Protein AF-A0A7W1GZB3-F1 (afdb_monomer_lite)

Secondary structure (DSSP, 8-state):
--------------------------PPP-----EEEE-SSEEEEE-TT-TT--TT-EEEEEEGGGTTEEEEEEEEEEEETTEEEEEEEEESS---S----

Foldseek 3Di:
DDDDDDDDDDDDDDDDDPDPPPPPPPPPPDDDWQFPADDDFKTKTFCVVPPVDDAQDKDFQFDVVVVRHTAFIWGFHDDDDGMTMIGTPGGPHDDDSDDDD

Structure (mmCIF, N/CA/C/O backbone):
data_AF-A0A7W1GZB3-F1
#
_entry.id   AF-A0A7W1GZB3-F1
#
loop_
_atom_site.group_PDB
_atom_site.id
_atom_site.type_symbol
_atom_site.label_atom_id
_atom_site.label_alt_id
_atom_site.label_comp_id
_atom_site.label_asym_id
_atom_site.label_entity_id
_atom_site.label_seq_id
_atom_site.pdbx_PDB_ins_code
_atom_site.Cartn_x
_atom_site.Cartn_y
_atom_site.Cartn_z
_atom_site.occupancy
_atom_site.B_iso_or_equiv
_atom_site.auth_seq_id
_atom_site.auth_comp_id
_atom_site.auth_asym_id
_atom_site.auth_atom_id
_atom_site.pdbx_PDB_model_num
ATOM 1 N N . MET A 1 1 ? 37.436 65.356 49.886 1.00 52.91 1 MET A N 1
ATOM 2 C CA . MET A 1 1 ? 36.263 65.806 49.108 1.00 52.91 1 MET A CA 1
ATOM 3 C C . MET A 1 1 ? 36.746 66.116 47.691 1.00 52.91 1 MET A C 1
ATOM 5 O O . MET A 1 1 ? 37.276 67.198 47.513 1.00 52.91 1 MET A O 1
ATOM 9 N N . SER A 1 2 ? 36.668 65.134 46.770 1.00 51.03 2 SER A N 1
ATOM 10 C CA . SER A 1 2 ? 36.842 65.197 45.286 1.00 51.03 2 SER A CA 1
ATOM 11 C C . SER A 1 2 ? 37.264 63.798 44.753 1.00 51.03 2 SER A C 1
ATOM 13 O O . SER A 1 2 ? 38.396 63.382 44.936 1.00 51.03 2 SER A O 1
ATOM 15 N N . TRP A 1 3 ? 36.313 62.891 44.489 1.00 41.00 3 TRP A N 1
ATOM 16 C CA . TRP A 1 3 ? 35.746 62.446 43.187 1.00 41.00 3 TRP A CA 1
ATOM 17 C C . TRP A 1 3 ? 36.538 61.322 42.444 1.00 41.00 3 TRP A C 1
ATOM 19 O O . TRP A 1 3 ? 37.764 61.365 42.446 1.00 41.00 3 TRP A O 1
ATOM 29 N N . PRO A 1 4 ? 35.869 60.287 41.868 1.00 59.47 4 PRO A N 1
ATOM 30 C CA . PRO A 1 4 ? 36.469 58.983 41.519 1.00 59.47 4 PRO A CA 1
ATOM 31 C C . PRO A 1 4 ? 36.923 58.840 40.042 1.00 59.47 4 PRO A C 1
ATOM 33 O O . PRO A 1 4 ? 36.537 59.652 39.198 1.00 59.47 4 PRO A O 1
ATOM 36 N N . PRO A 1 5 ? 37.699 57.787 39.691 1.00 55.09 5 PRO A N 1
ATOM 37 C CA . PRO A 1 5 ? 38.133 57.522 38.318 1.00 55.09 5 PRO A CA 1
ATOM 38 C C . PRO A 1 5 ? 37.017 56.929 37.439 1.00 55.09 5 PRO A C 1
ATOM 40 O O . PRO A 1 5 ? 36.225 56.086 37.858 1.00 55.09 5 PRO A O 1
ATOM 43 N N . ARG A 1 6 ? 36.982 57.385 36.183 1.00 59.06 6 ARG A N 1
ATOM 44 C CA . ARG A 1 6 ? 36.060 56.956 35.124 1.00 59.06 6 ARG A CA 1
ATOM 45 C C . ARG A 1 6 ? 36.539 55.617 34.554 1.00 59.06 6 ARG A C 1
ATOM 47 O O . ARG A 1 6 ? 37.517 55.589 33.813 1.00 59.06 6 ARG A O 1
ATOM 54 N N . PHE A 1 7 ? 35.861 54.519 34.878 1.00 49.19 7 PHE A N 1
ATOM 55 C CA . PHE A 1 7 ? 36.088 53.236 34.212 1.00 49.19 7 PHE A CA 1
ATOM 56 C C . PHE A 1 7 ? 35.360 53.225 32.862 1.00 49.19 7 PHE A C 1
ATOM 58 O O . PHE A 1 7 ? 34.134 53.291 32.797 1.00 49.19 7 PHE A O 1
ATOM 65 N N . LEU A 1 8 ? 36.140 53.177 31.781 1.00 54.75 8 LEU A N 1
ATOM 66 C CA . LEU A 1 8 ? 35.679 52.884 30.426 1.00 54.75 8 LEU A CA 1
ATOM 67 C C . LEU A 1 8 ? 35.088 51.466 30.401 1.00 54.75 8 LEU A C 1
ATOM 69 O O . LEU A 1 8 ? 35.812 50.484 30.547 1.00 54.75 8 LEU A O 1
ATOM 73 N N . ALA A 1 9 ? 33.770 51.363 30.240 1.00 51.81 9 ALA A N 1
ATOM 74 C CA . ALA A 1 9 ? 33.089 50.093 30.028 1.00 51.81 9 ALA A CA 1
ATOM 75 C C . ALA A 1 9 ? 33.267 49.657 28.564 1.00 51.81 9 ALA A C 1
ATOM 77 O O . ALA A 1 9 ? 32.634 50.197 27.658 1.00 51.81 9 ALA A O 1
ATOM 78 N N . THR A 1 10 ? 34.149 48.686 28.334 1.00 48.94 10 THR A N 1
ATOM 79 C CA . THR A 1 10 ? 34.299 47.993 27.049 1.00 48.94 10 THR A CA 1
ATOM 80 C C . THR A 1 10 ? 33.093 47.078 26.830 1.00 48.94 10 THR A C 1
ATOM 82 O O . THR A 1 10 ? 32.916 46.095 27.546 1.00 48.94 10 THR A O 1
ATOM 85 N N . VAL A 1 11 ? 32.254 47.395 25.844 1.00 50.50 11 VAL A N 1
ATOM 86 C CA . VAL A 1 11 ? 31.127 46.549 25.424 1.00 50.50 11 VAL A CA 1
ATOM 87 C C . VAL A 1 11 ? 31.641 45.505 24.431 1.00 50.50 11 VAL A C 1
ATOM 89 O O . VAL A 1 11 ? 32.085 45.851 23.339 1.00 50.50 11 VAL A O 1
ATOM 92 N N . VAL A 1 12 ? 31.582 44.227 24.805 1.00 53.84 12 VAL A N 1
ATOM 93 C CA . VAL A 1 12 ? 31.860 43.086 23.917 1.00 53.84 12 VAL A CA 1
ATOM 94 C C . VAL A 1 12 ? 30.530 42.606 23.326 1.00 53.84 12 VAL A C 1
ATOM 96 O O . VAL A 1 12 ? 29.649 42.229 24.102 1.00 53.84 12 VAL A O 1
ATOM 99 N N . PRO A 1 13 ? 30.328 42.594 21.996 1.00 55.69 13 PRO A N 1
ATOM 100 C CA . PRO A 1 13 ? 29.115 42.025 21.426 1.00 55.69 13 PRO A CA 1
ATOM 101 C C . PRO A 1 13 ? 29.193 40.492 21.435 1.00 55.69 13 PRO A C 1
ATOM 103 O O . PRO A 1 13 ? 30.071 39.882 20.826 1.00 55.69 13 PRO A O 1
ATOM 106 N N . LEU A 1 14 ? 28.245 39.876 22.142 1.00 49.19 14 LEU A N 1
ATOM 107 C CA . LEU A 1 14 ? 28.003 38.437 22.163 1.00 49.19 14 LEU A CA 1
ATOM 108 C C . LEU A 1 14 ? 27.363 38.017 20.828 1.00 49.19 14 LEU A C 1
ATOM 110 O O . LEU A 1 14 ? 26.184 38.272 20.584 1.00 49.19 14 LEU A O 1
ATOM 114 N N . LEU A 1 15 ? 28.146 37.389 19.952 1.00 47.75 15 LEU A N 1
ATOM 115 C CA . LEU A 1 15 ? 27.667 36.820 18.693 1.00 47.75 15 LEU A CA 1
ATOM 116 C C . LEU A 1 15 ? 26.938 35.494 18.977 1.00 47.75 15 LEU A C 1
ATOM 11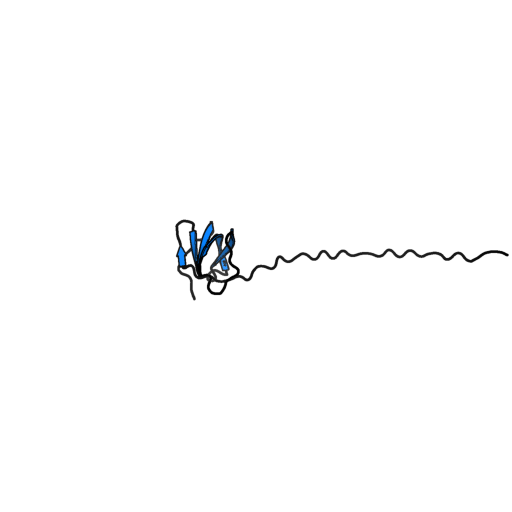8 O O . LEU A 1 15 ? 27.570 34.465 19.210 1.00 47.75 15 LEU A O 1
ATOM 122 N N . VAL A 1 16 ? 25.605 35.509 18.968 1.00 58.56 16 VAL A N 1
ATOM 123 C CA . VAL A 1 16 ? 24.786 34.291 19.071 1.00 58.56 16 VAL A CA 1
ATOM 124 C C . VAL A 1 16 ? 24.650 33.680 17.678 1.00 58.56 16 VAL A C 1
ATOM 126 O O . VAL A 1 16 ? 23.855 34.133 16.858 1.00 58.56 16 VAL A O 1
ATOM 129 N N . VAL A 1 17 ? 25.444 32.648 17.395 1.00 56.00 17 VAL A N 1
ATOM 130 C CA . VAL A 1 17 ? 25.286 31.827 16.189 1.00 56.00 17 VAL A CA 1
ATOM 131 C C . VAL A 1 17 ? 24.095 30.896 16.410 1.00 56.00 17 VAL A C 1
ATOM 133 O O . VAL A 1 17 ? 24.187 29.917 17.149 1.00 56.00 17 VAL A O 1
ATOM 136 N N . MET A 1 18 ? 22.957 31.202 15.783 1.00 52.22 18 MET A N 1
ATOM 137 C CA . MET A 1 18 ? 21.843 30.260 15.689 1.00 52.22 18 MET A CA 1
ATOM 138 C C . MET A 1 18 ? 22.235 29.108 14.763 1.00 52.22 18 MET A C 1
ATOM 140 O O . MET A 1 18 ? 22.168 29.222 13.541 1.00 52.22 18 MET A O 1
ATOM 144 N N . MET A 1 19 ? 22.643 27.983 15.350 1.00 51.34 19 MET A N 1
ATOM 145 C CA . MET A 1 19 ? 22.712 26.712 14.638 1.00 51.34 19 MET A CA 1
ATOM 146 C C . MET A 1 19 ? 21.287 26.234 14.346 1.00 51.34 19 MET A C 1
ATOM 148 O O . MET A 1 19 ? 20.603 25.684 15.207 1.00 51.34 19 MET A O 1
ATOM 152 N N . THR A 1 20 ? 20.826 26.462 13.119 1.00 55.19 20 THR A N 1
ATOM 153 C CA . THR A 1 20 ? 19.632 25.811 12.583 1.00 55.19 20 THR A CA 1
ATOM 154 C C . THR A 1 20 ? 19.933 24.325 12.417 1.00 55.19 20 THR A C 1
ATOM 156 O O . THR A 1 20 ? 20.536 23.912 11.427 1.00 55.19 20 THR A O 1
ATOM 159 N N . VAL A 1 21 ? 19.538 23.514 13.396 1.00 58.00 21 VAL A N 1
ATOM 160 C CA . VAL A 1 21 ? 19.476 22.061 13.228 1.00 58.00 21 VAL A CA 1
ATOM 161 C C . VAL A 1 21 ? 18.402 21.763 12.186 1.00 58.00 21 VAL A C 1
ATOM 163 O O . VAL A 1 21 ? 17.204 21.811 12.466 1.00 58.00 21 VAL A O 1
ATOM 166 N N . ALA A 1 22 ? 18.831 21.518 10.949 1.00 55.94 22 ALA A N 1
ATOM 167 C CA . ALA A 1 22 ? 17.975 20.916 9.944 1.00 55.94 22 ALA A CA 1
ATOM 168 C C . ALA A 1 22 ? 17.520 19.565 10.510 1.00 55.94 22 ALA A C 1
ATOM 170 O O . ALA A 1 22 ? 18.339 18.674 10.723 1.00 55.94 22 ALA A O 1
ATOM 171 N N . SER A 1 23 ? 16.230 19.435 10.832 1.00 46.84 23 SER A N 1
ATOM 172 C CA . SER A 1 23 ? 15.656 18.131 11.157 1.00 46.84 23 SER A CA 1
ATOM 173 C C . SER A 1 23 ? 15.766 17.265 9.913 1.00 46.84 23 SER A C 1
ATOM 175 O O . SER A 1 23 ? 14.989 17.423 8.971 1.00 46.84 23 SER A O 1
ATOM 177 N N . GLU A 1 24 ? 16.740 16.361 9.897 1.00 53.69 24 GLU A N 1
ATOM 178 C CA . GLU A 1 24 ? 16.726 15.226 8.991 1.00 53.69 24 GLU A CA 1
ATOM 179 C C . GLU A 1 24 ? 15.451 14.448 9.311 1.00 53.69 24 GLU A C 1
ATOM 181 O O . GLU A 1 24 ? 15.309 13.860 10.384 1.00 53.69 24 GLU A O 1
ATOM 186 N N . ALA A 1 25 ? 14.458 14.537 8.426 1.00 53.47 25 ALA A N 1
ATOM 187 C CA . ALA A 1 25 ? 13.240 13.759 8.542 1.00 53.47 25 ALA A CA 1
ATOM 188 C C . ALA A 1 25 ? 13.651 12.286 8.506 1.00 53.47 25 ALA A C 1
ATOM 190 O O . ALA A 1 25 ? 13.937 11.748 7.440 1.00 53.47 25 ALA A O 1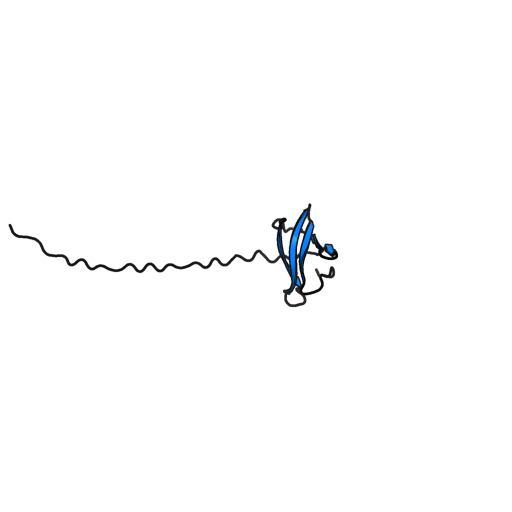
ATOM 191 N N . GLN A 1 26 ? 13.744 11.677 9.688 1.00 47.97 26 GLN A N 1
ATOM 192 C CA . GLN A 1 26 ? 14.176 10.305 9.894 1.00 47.97 26 GLN A CA 1
ATOM 193 C C . GLN A 1 26 ? 13.360 9.411 8.959 1.00 47.97 26 GLN A C 1
ATOM 195 O O . GLN A 1 26 ? 12.160 9.212 9.172 1.00 47.97 26 GLN A O 1
ATOM 200 N N . GLN A 1 27 ? 13.978 8.957 7.863 1.00 52.59 27 GLN A N 1
ATOM 201 C CA . GLN A 1 27 ? 13.286 8.134 6.883 1.00 52.59 27 GLN A CA 1
ATOM 202 C C . GLN A 1 27 ? 12.830 6.871 7.616 1.00 52.59 27 GLN A C 1
ATOM 204 O O . GLN A 1 27 ? 13.666 6.190 8.217 1.00 52.59 27 GLN A O 1
ATOM 209 N N . PRO A 1 28 ? 11.518 6.572 7.641 1.00 57.97 28 PRO A N 1
ATOM 210 C CA . PRO A 1 28 ? 11.044 5.372 8.302 1.00 57.97 28 PRO A CA 1
ATOM 211 C C . PRO A 1 28 ? 11.760 4.163 7.687 1.00 57.97 28 PRO A C 1
ATOM 213 O O . PRO A 1 28 ? 12.023 4.169 6.480 1.00 57.97 28 PRO A O 1
ATOM 216 N N . PRO A 1 29 ? 12.105 3.149 8.499 1.00 61.88 29 PRO A N 1
ATOM 217 C CA . PRO A 1 29 ? 12.872 2.004 8.036 1.00 61.88 29 PRO A CA 1
ATOM 218 C C . PRO A 1 29 ? 12.199 1.399 6.804 1.00 61.88 29 PRO A C 1
ATOM 220 O O . PRO A 1 29 ? 11.020 1.040 6.849 1.00 61.88 29 PRO A O 1
ATOM 223 N N . ALA A 1 30 ? 12.942 1.318 5.698 1.00 63.59 30 ALA A N 1
ATOM 224 C CA . ALA A 1 30 ? 12.470 0.669 4.486 1.00 63.59 30 ALA A CA 1
ATOM 225 C C . ALA A 1 30 ? 12.182 -0.799 4.819 1.00 63.59 30 ALA A C 1
ATOM 227 O O . ALA A 1 30 ? 13.093 -1.561 5.143 1.00 63.59 30 ALA A O 1
ATOM 228 N N . ALA A 1 31 ? 10.909 -1.186 4.797 1.00 68.75 31 ALA A N 1
ATOM 229 C CA . ALA A 1 31 ? 10.512 -2.559 5.059 1.00 68.75 31 ALA A CA 1
ATOM 230 C C . ALA A 1 31 ? 10.094 -3.245 3.767 1.00 68.75 31 ALA A C 1
ATOM 232 O O . ALA A 1 31 ? 9.380 -2.681 2.938 1.00 68.75 31 ALA A O 1
ATOM 233 N N . ARG A 1 32 ? 10.543 -4.490 3.628 1.00 72.75 32 ARG A N 1
ATOM 234 C CA . ARG A 1 32 ? 10.153 -5.372 2.535 1.00 72.75 32 ARG A CA 1
ATOM 235 C C . ARG A 1 32 ? 8.861 -6.069 2.929 1.00 72.75 32 ARG A C 1
ATOM 237 O O . ARG A 1 32 ? 8.778 -6.650 4.010 1.00 72.75 32 ARG A O 1
ATOM 244 N N . PHE A 1 33 ? 7.868 -5.998 2.057 1.00 74.88 33 PHE A N 1
ATOM 245 C CA . PHE A 1 33 ? 6.580 -6.648 2.246 1.00 74.88 33 PHE A CA 1
ATOM 246 C C . PHE A 1 33 ? 6.336 -7.652 1.130 1.00 74.88 33 PHE A C 1
ATOM 248 O O . PHE A 1 33 ? 6.686 -7.419 -0.026 1.00 74.88 33 PHE A O 1
ATOM 255 N N . GLN A 1 34 ? 5.714 -8.770 1.490 1.00 72.00 34 GLN A N 1
ATOM 256 C CA . GLN A 1 34 ? 5.233 -9.728 0.511 1.00 72.00 34 GLN A CA 1
ATOM 257 C C . GLN A 1 34 ? 3.843 -9.296 0.052 1.00 72.00 34 GLN A C 1
ATOM 259 O O . GLN A 1 34 ? 2.928 -9.157 0.869 1.00 72.00 34 GLN A O 1
ATOM 264 N N . VAL A 1 35 ? 3.701 -9.052 -1.250 1.00 77.62 35 VAL A N 1
ATOM 265 C CA . VAL A 1 35 ? 2.414 -8.734 -1.873 1.00 77.62 35 VAL A CA 1
ATOM 266 C C . VAL A 1 35 ? 1.594 -10.021 -1.948 1.00 77.62 35 VAL A C 1
ATOM 268 O O . VAL A 1 35 ? 1.970 -10.959 -2.647 1.00 77.62 35 VAL A O 1
ATOM 271 N N . ALA A 1 36 ? 0.490 -10.069 -1.207 1.00 80.56 36 ALA A N 1
ATOM 272 C CA . ALA A 1 36 ? -0.417 -11.214 -1.153 1.00 80.56 36 ALA A CA 1
ATOM 273 C C . ALA A 1 36 ? -1.401 -11.212 -2.332 1.00 80.56 36 ALA A C 1
ATOM 275 O O . ALA A 1 36 ? -1.743 -12.261 -2.877 1.00 80.56 36 ALA A O 1
ATOM 276 N N . GLY A 1 37 ? -1.821 -10.024 -2.771 1.00 81.12 37 GLY A N 1
ATOM 277 C CA . GLY A 1 37 ? -2.787 -9.855 -3.845 1.00 81.12 37 GLY A CA 1
ATOM 278 C C . GLY A 1 37 ? -2.584 -8.544 -4.588 1.00 81.12 37 GLY A C 1
ATOM 279 O O . GLY A 1 37 ? -2.159 -7.546 -4.019 1.00 81.12 37 GLY A O 1
ATOM 280 N N . VAL A 1 38 ? -2.912 -8.548 -5.876 1.00 83.81 38 VAL A N 1
ATOM 281 C CA . VAL A 1 38 ? -2.953 -7.351 -6.731 1.00 83.81 38 VAL A CA 1
ATOM 282 C C . VAL A 1 38 ? -4.310 -7.357 -7.419 1.00 83.81 38 VAL A C 1
ATOM 284 O O . VAL A 1 38 ? -4.679 -8.383 -7.997 1.00 83.81 38 VAL A O 1
ATOM 287 N N . GLY A 1 39 ? -5.043 -6.256 -7.287 1.00 82.19 39 GLY A N 1
ATOM 288 C CA . GLY A 1 39 ? -6.252 -5.925 -8.037 1.00 82.19 39 GLY A CA 1
ATOM 289 C C . GLY A 1 39 ? -6.005 -4.729 -8.961 1.00 82.19 39 GLY A C 1
ATOM 290 O O . GLY A 1 39 ? -4.867 -4.296 -9.133 1.00 82.19 39 GLY A O 1
ATOM 291 N N . ASP A 1 40 ? -7.069 -4.166 -9.536 1.00 81.25 40 ASP A N 1
ATOM 292 C CA . ASP A 1 40 ? -6.957 -3.175 -10.623 1.00 81.25 40 ASP A CA 1
ATOM 293 C C . ASP A 1 40 ? -6.194 -1.903 -10.225 1.00 81.25 40 ASP A C 1
ATOM 295 O O . ASP A 1 40 ? -5.415 -1.341 -10.994 1.00 81.25 40 ASP A O 1
ATOM 299 N N . SER A 1 41 ? -6.422 -1.417 -9.005 1.00 86.69 41 SER A N 1
ATOM 300 C CA . SER A 1 41 ? -5.726 -0.248 -8.441 1.00 86.69 41 SER A CA 1
ATOM 301 C C . SER A 1 41 ? -5.372 -0.428 -6.972 1.00 86.69 41 SER A C 1
ATOM 303 O O . SER A 1 41 ? -4.885 0.497 -6.326 1.00 86.69 41 SER A O 1
ATOM 305 N N . THR A 1 42 ? -5.606 -1.616 -6.428 1.00 90.38 42 THR A N 1
ATOM 306 C CA . THR A 1 42 ? -5.312 -1.951 -5.041 1.00 90.38 42 THR A CA 1
ATOM 307 C C . THR A 1 42 ? -4.379 -3.144 -4.980 1.00 90.38 42 THR A C 1
ATOM 309 O O . THR A 1 42 ? -4.315 -3.958 -5.896 1.00 90.38 42 THR A O 1
ATOM 312 N N . PHE A 1 43 ? -3.640 -3.259 -3.889 1.00 90.19 43 PHE A N 1
ATOM 313 C CA . PHE A 1 43 ? -2.893 -4.468 -3.581 1.00 90.19 43 PHE A CA 1
ATOM 314 C C . PHE A 1 43 ? -2.978 -4.748 -2.088 1.00 90.19 43 PHE A C 1
ATOM 316 O O . PHE A 1 43 ? -3.146 -3.829 -1.281 1.00 90.19 43 PHE A O 1
ATOM 323 N N . THR A 1 44 ? -2.873 -6.019 -1.728 1.00 90.94 44 THR A N 1
ATOM 324 C CA . THR A 1 44 ? -2.769 -6.452 -0.340 1.00 90.94 44 THR A CA 1
ATOM 325 C C . THR A 1 44 ? -1.368 -6.956 -0.056 1.00 90.94 44 THR A C 1
ATOM 327 O O . THR A 1 44 ? -0.704 -7.529 -0.925 1.00 90.94 44 THR A O 1
ATOM 330 N N . PHE A 1 45 ? -0.884 -6.713 1.155 1.00 88.50 45 PHE A N 1
ATOM 331 C CA . PHE A 1 45 ? 0.424 -7.174 1.592 1.00 88.50 45 PHE A CA 1
ATOM 332 C C . PHE A 1 45 ? 0.399 -7.611 3.051 1.00 88.50 45 PHE A C 1
ATOM 334 O O . PHE A 1 45 ? -0.325 -7.053 3.881 1.00 88.50 45 PHE A O 1
ATOM 341 N N . LEU A 1 46 ? 1.216 -8.616 3.358 1.00 88.25 46 LEU A N 1
ATOM 342 C CA . LEU A 1 46 ? 1.328 -9.152 4.707 1.00 88.25 46 LEU A CA 1
ATOM 343 C C . LEU A 1 46 ? 2.189 -8.234 5.573 1.00 88.25 46 LEU A C 1
ATOM 345 O O . LEU A 1 46 ? 3.291 -7.833 5.194 1.00 88.25 46 LEU A O 1
ATOM 349 N N . LEU A 1 47 ? 1.693 -7.934 6.770 1.00 85.44 47 LEU A N 1
ATOM 350 C CA . LEU A 1 47 ? 2.359 -7.056 7.727 1.00 85.44 47 LEU A CA 1
ATOM 351 C C . LEU A 1 47 ? 3.469 -7.774 8.490 1.00 85.44 47 LEU A C 1
ATOM 353 O O . LEU A 1 47 ? 4.448 -7.143 8.877 1.00 85.44 47 LEU A O 1
ATOM 357 N N . GLY A 1 48 ? 3.355 -9.084 8.719 1.00 82.25 48 GLY A N 1
ATOM 358 C CA . GLY A 1 48 ? 4.351 -9.852 9.471 1.00 82.25 48 GLY A CA 1
ATOM 359 C C . GLY A 1 48 ? 4.730 -9.175 10.799 1.00 82.25 48 GLY A C 1
ATOM 360 O O . GLY A 1 48 ? 3.904 -9.030 11.696 1.00 82.25 48 GLY A O 1
ATOM 361 N N . LYS A 1 49 ? 5.989 -8.727 10.926 1.00 77.38 49 LYS A N 1
ATOM 362 C CA . LYS A 1 49 ? 6.506 -8.019 12.120 1.00 77.38 49 LYS A CA 1
ATOM 363 C C . LYS A 1 49 ? 6.285 -6.493 12.098 1.00 77.38 49 LYS A C 1
ATOM 365 O O . LYS A 1 49 ? 6.619 -5.809 13.064 1.00 77.38 49 LYS A O 1
ATOM 370 N N . MET A 1 50 ? 5.734 -5.940 11.022 1.00 76.44 50 MET A N 1
ATOM 371 C CA . MET A 1 50 ? 5.603 -4.502 10.767 1.00 76.44 50 MET A CA 1
ATOM 372 C C . MET A 1 50 ? 4.357 -3.918 11.443 1.00 76.44 50 MET A C 1
ATOM 374 O O . MET A 1 50 ? 3.402 -3.499 10.796 1.00 76.44 50 MET A O 1
ATOM 378 N N . ARG A 1 51 ? 4.383 -3.839 12.777 1.00 79.94 51 ARG A N 1
ATOM 379 C CA . ARG A 1 51 ? 3.283 -3.256 13.573 1.00 79.94 51 ARG A CA 1
ATOM 380 C C . ARG A 1 51 ? 3.113 -1.741 13.401 1.00 79.94 51 ARG A C 1
ATOM 382 O O . ARG A 1 51 ? 2.195 -1.156 13.966 1.00 79.94 51 ARG A O 1
ATOM 389 N N . TRP A 1 52 ? 4.019 -1.093 12.673 1.00 82.19 52 TRP A N 1
ATOM 390 C CA . TRP A 1 52 ? 4.003 0.351 12.458 1.00 82.19 52 TRP A CA 1
ATOM 391 C C . TRP A 1 52 ? 3.100 0.785 11.300 1.00 82.19 52 TRP A C 1
ATOM 393 O O . TRP A 1 52 ? 2.809 1.976 11.202 1.00 82.19 52 TRP A O 1
ATOM 403 N N . VAL A 1 53 ? 2.659 -0.141 10.440 1.00 87.19 53 VAL A N 1
ATOM 404 C CA . VAL A 1 53 ? 1.789 0.180 9.302 1.00 87.19 53 VAL A CA 1
ATOM 405 C C . VAL A 1 53 ? 0.404 0.572 9.808 1.00 87.19 53 VAL A C 1
ATOM 407 O O . VAL A 1 53 ? -0.210 -0.158 10.585 1.00 87.19 53 VAL A O 1
ATOM 410 N N . ARG A 1 54 ? -0.092 1.732 9.370 1.00 90.88 54 ARG A N 1
ATOM 411 C CA . ARG A 1 54 ? -1.396 2.274 9.781 1.00 90.88 54 ARG A CA 1
ATOM 412 C C . ARG A 1 54 ? -2.240 2.687 8.584 1.00 90.88 54 ARG A C 1
ATOM 414 O O . ARG A 1 54 ? -1.718 3.034 7.526 1.00 90.88 54 ARG A O 1
ATOM 421 N N . GLU A 1 55 ? -3.555 2.707 8.777 1.00 92.94 55 GLU A N 1
ATOM 422 C CA . GLU A 1 55 ? -4.486 3.261 7.793 1.00 92.94 55 GLU A CA 1
ATOM 423 C C . GLU A 1 55 ? -4.160 4.725 7.480 1.00 92.94 55 GLU A C 1
ATOM 425 O O . GLU A 1 55 ? -3.725 5.500 8.331 1.00 92.94 55 GLU A O 1
ATOM 430 N N . GLY A 1 56 ? -4.327 5.101 6.215 1.00 92.12 56 GLY A N 1
ATOM 431 C CA . GLY A 1 56 ? -4.002 6.426 5.707 1.00 92.12 56 GLY A CA 1
ATOM 432 C C . GLY A 1 56 ? -2.515 6.668 5.435 1.00 92.12 56 GLY A C 1
ATOM 433 O O . GLY A 1 56 ? -2.205 7.660 4.767 1.00 92.12 56 GLY A O 1
ATOM 434 N N . GLN A 1 57 ? -1.615 5.782 5.877 1.00 90.88 57 GLN A N 1
ATOM 435 C CA . GLN A 1 57 ? -0.177 5.911 5.653 1.00 90.88 57 GLN A CA 1
ATOM 436 C C . GLN A 1 57 ? 0.165 5.840 4.165 1.00 90.88 57 GLN A C 1
ATOM 438 O O . GLN A 1 57 ? -0.423 5.071 3.406 1.00 90.88 57 GLN A O 1
ATOM 443 N N . ARG A 1 58 ? 1.131 6.655 3.739 1.00 90.50 58 ARG A N 1
ATOM 444 C CA . ARG A 1 58 ? 1.649 6.655 2.369 1.00 90.50 58 ARG A CA 1
ATOM 445 C C . ARG A 1 58 ? 2.959 5.884 2.311 1.00 90.50 58 ARG A C 1
ATOM 447 O O . ARG A 1 58 ? 3.750 5.960 3.248 1.00 90.50 58 ARG A O 1
ATOM 454 N N . GLY A 1 59 ? 3.181 5.180 1.210 1.00 87.19 59 GLY A N 1
ATOM 455 C CA . GLY A 1 59 ? 4.383 4.384 1.003 1.00 87.19 59 GLY A CA 1
ATOM 456 C C . GLY A 1 59 ? 4.831 4.352 -0.451 1.00 87.19 59 GLY A C 1
ATOM 457 O O . GLY A 1 59 ? 4.119 4.791 -1.361 1.00 87.19 59 GLY A O 1
ATOM 458 N N . LEU A 1 60 ? 6.043 3.838 -0.638 1.00 87.25 60 LEU A N 1
ATOM 459 C CA . LEU A 1 60 ? 6.659 3.577 -1.932 1.00 87.25 60 LEU A CA 1
ATOM 460 C C . LEU A 1 60 ? 6.886 2.070 -2.050 1.00 87.25 60 LEU A C 1
ATOM 462 O O . LEU A 1 60 ? 7.397 1.448 -1.122 1.00 87.25 60 LEU A O 1
ATOM 466 N N . ALA A 1 61 ? 6.491 1.497 -3.178 1.00 84.12 61 ALA A N 1
ATOM 467 C CA . ALA A 1 61 ? 6.855 0.146 -3.570 1.00 84.12 61 ALA A CA 1
ATOM 468 C C . ALA A 1 61 ? 8.065 0.232 -4.501 1.00 84.12 61 ALA A C 1
ATOM 470 O O . ALA A 1 61 ? 8.039 0.992 -5.475 1.00 84.12 61 ALA A O 1
ATOM 471 N N . VAL A 1 62 ? 9.109 -0.532 -4.194 1.00 82.31 62 VAL A N 1
ATOM 472 C CA . VAL A 1 62 ? 10.371 -0.566 -4.940 1.00 82.31 62 VAL A CA 1
ATOM 473 C C . VAL A 1 62 ? 10.686 -1.992 -5.383 1.00 82.31 62 VAL A C 1
ATOM 475 O O . VAL A 1 62 ? 10.283 -2.943 -4.715 1.00 82.31 62 VAL A O 1
ATOM 478 N N . ASP A 1 63 ? 11.385 -2.132 -6.507 1.00 80.31 63 ASP A N 1
ATOM 479 C CA . ASP A 1 63 ? 11.862 -3.415 -7.028 1.00 80.31 63 ASP A CA 1
ATOM 480 C C . ASP A 1 63 ? 13.368 -3.579 -6.734 1.00 80.31 63 ASP A C 1
ATOM 482 O O . ASP A 1 63 ? 14.192 -2.956 -7.418 1.00 80.31 63 ASP A O 1
ATOM 486 N N . PRO A 1 64 ? 13.763 -4.420 -5.759 1.00 75.25 64 PRO A N 1
ATOM 487 C CA . PRO A 1 64 ? 15.167 -4.647 -5.421 1.00 75.25 64 PRO A CA 1
ATOM 488 C C . PRO A 1 64 ? 15.988 -5.270 -6.557 1.00 75.25 64 PRO A C 1
ATOM 490 O O . 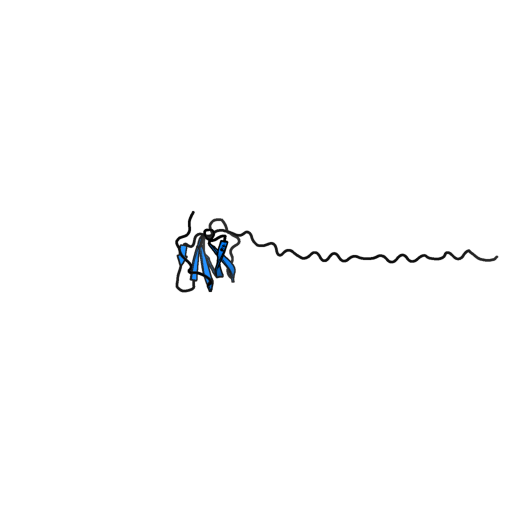PRO A 1 64 ? 17.194 -5.042 -6.623 1.00 75.25 64 PRO A O 1
ATOM 493 N N . ARG A 1 65 ? 15.376 -6.004 -7.500 1.00 79.94 65 ARG A N 1
ATOM 494 C CA . ARG A 1 65 ? 16.093 -6.548 -8.673 1.00 79.94 65 ARG A CA 1
ATOM 495 C C . ARG A 1 65 ? 16.533 -5.449 -9.639 1.00 79.94 65 ARG A C 1
ATOM 497 O O . ARG A 1 65 ? 17.380 -5.684 -10.498 1.00 79.94 65 ARG A O 1
ATOM 504 N N . ARG A 1 66 ? 15.954 -4.255 -9.509 1.00 76.31 66 ARG A N 1
ATOM 505 C CA . ARG A 1 66 ? 16.215 -3.083 -10.346 1.00 76.31 66 ARG A CA 1
ATOM 506 C C . ARG A 1 66 ? 16.825 -1.937 -9.540 1.00 76.31 66 ARG A C 1
ATOM 508 O O . ARG A 1 66 ? 16.451 -0.788 -9.753 1.00 76.31 66 ARG A O 1
ATOM 515 N N . ASN A 1 67 ? 17.758 -2.244 -8.635 1.00 81.19 67 ASN A N 1
ATOM 516 C CA . ASN A 1 67 ? 18.425 -1.260 -7.768 1.00 81.19 67 ASN A CA 1
ATOM 517 C C . ASN A 1 67 ? 17.425 -0.404 -6.968 1.00 81.19 67 ASN A C 1
ATOM 519 O O . ASN A 1 67 ? 17.528 0.820 -6.951 1.00 81.19 67 ASN A O 1
ATOM 523 N N . ASP A 1 68 ? 16.423 -1.051 -6.367 1.00 76.12 68 ASP A N 1
ATOM 524 C CA . ASP A 1 68 ? 15.326 -0.397 -5.639 1.00 76.12 68 ASP A CA 1
ATOM 525 C C . ASP A 1 68 ? 14.557 0.637 -6.488 1.00 76.12 68 ASP A C 1
ATOM 527 O O . ASP A 1 68 ? 14.082 1.667 -6.000 1.00 76.12 68 ASP A O 1
ATOM 531 N N . GLY A 1 69 ? 14.402 0.355 -7.784 1.00 78.88 69 GLY A N 1
ATOM 532 C CA . GLY A 1 69 ? 13.645 1.197 -8.703 1.00 78.88 69 GLY A CA 1
ATOM 533 C C . GLY A 1 69 ? 12.200 1.387 -8.238 1.00 78.88 69 GLY A C 1
ATOM 534 O O . GLY A 1 69 ? 11.526 0.427 -7.861 1.00 78.88 69 GLY A O 1
ATOM 535 N N . LEU A 1 70 ? 11.704 2.628 -8.275 1.00 82.69 70 LEU A N 1
ATOM 536 C CA . LEU A 1 70 ? 10.333 2.943 -7.871 1.00 82.69 70 LEU A CA 1
ATOM 537 C C . LEU A 1 70 ? 9.324 2.250 -8.798 1.00 82.69 70 LEU A C 1
ATOM 539 O O . LEU A 1 70 ? 9.238 2.572 -9.983 1.00 82.69 70 LEU A O 1
ATOM 543 N N . VAL A 1 71 ? 8.508 1.368 -8.228 1.00 85.62 71 VAL A N 1
ATOM 544 C CA . VAL A 1 71 ? 7.419 0.670 -8.925 1.00 85.62 71 VAL A CA 1
ATOM 545 C C . VAL A 1 71 ? 6.132 1.475 -8.813 1.00 85.62 71 VAL A C 1
ATOM 547 O O . VAL A 1 71 ? 5.490 1.783 -9.820 1.00 85.62 71 VAL A O 1
ATOM 550 N N . ALA A 1 72 ? 5.761 1.849 -7.587 1.00 88.38 72 ALA A N 1
ATOM 551 C CA . ALA A 1 72 ? 4.499 2.523 -7.317 1.00 88.38 72 ALA A CA 1
ATOM 552 C C . ALA A 1 72 ? 4.534 3.374 -6.044 1.00 88.38 72 ALA A C 1
ATOM 554 O O . ALA A 1 72 ? 5.291 3.129 -5.108 1.00 88.38 72 ALA A O 1
ATOM 555 N N . ARG A 1 73 ? 3.650 4.367 -5.994 1.00 91.19 73 ARG A N 1
ATOM 556 C CA . ARG A 1 73 ? 3.263 5.107 -4.793 1.00 91.19 73 ARG A CA 1
ATOM 557 C C . ARG A 1 73 ? 1.911 4.593 -4.338 1.00 91.19 73 ARG A C 1
ATOM 559 O O . ARG A 1 73 ? 1.058 4.294 -5.175 1.00 91.19 73 ARG A O 1
ATOM 566 N N . PHE A 1 74 ? 1.699 4.515 -3.033 1.00 91.88 74 PHE A N 1
ATOM 567 C CA . PHE A 1 74 ? 0.444 4.003 -2.504 1.00 91.88 74 PHE A CA 1
ATOM 568 C C . PHE A 1 74 ? 0.010 4.677 -1.209 1.00 91.88 74 PHE A C 1
ATOM 570 O O . PHE A 1 74 ? 0.790 5.355 -0.535 1.00 91.88 74 PHE A O 1
ATOM 577 N N . ARG A 1 75 ? -1.260 4.468 -0.862 1.00 93.62 75 ARG A N 1
ATOM 578 C CA . ARG A 1 75 ? -1.855 4.822 0.424 1.00 93.62 75 ARG A CA 1
ATOM 579 C C . ARG A 1 75 ? -2.544 3.601 1.016 1.00 93.62 75 ARG A C 1
ATOM 581 O O . ARG A 1 75 ? -3.372 2.990 0.350 1.00 93.62 75 ARG A O 1
ATOM 588 N N . VAL A 1 76 ? -2.239 3.270 2.263 1.00 93.56 76 VAL A N 1
ATOM 589 C CA . VAL A 1 76 ? -2.925 2.207 3.002 1.00 93.56 76 VAL A CA 1
ATOM 590 C C . VAL A 1 76 ? -4.372 2.636 3.229 1.00 93.56 76 VAL A C 1
ATOM 592 O O . VAL A 1 76 ? -4.626 3.688 3.816 1.00 93.56 76 VAL A O 1
ATOM 595 N N . LEU A 1 77 ? -5.314 1.845 2.726 1.00 94.69 77 LEU A N 1
ATOM 596 C CA . LEU A 1 77 ? -6.746 2.062 2.913 1.00 94.69 77 LEU A CA 1
ATOM 597 C C . LEU A 1 77 ? -7.234 1.409 4.196 1.00 94.69 77 LEU A C 1
ATOM 599 O O . LEU A 1 77 ? -8.001 2.018 4.930 1.00 94.69 77 LEU A O 1
ATOM 603 N N . ARG A 1 78 ? -6.793 0.172 4.433 1.00 94.00 78 ARG A N 1
ATOM 604 C CA . ARG A 1 78 ? -7.274 -0.652 5.535 1.00 94.00 78 ARG A CA 1
ATOM 605 C C . ARG A 1 78 ? -6.161 -1.513 6.103 1.00 94.00 78 ARG A C 1
ATOM 607 O O . ARG A 1 78 ? -5.332 -2.013 5.343 1.00 94.00 78 ARG A O 1
ATOM 614 N N . VAL A 1 79 ? -6.180 -1.706 7.416 1.00 92.94 79 VAL A N 1
ATOM 615 C CA . VAL A 1 79 ? -5.309 -2.646 8.128 1.00 92.94 79 VAL A CA 1
ATOM 616 C C . VAL A 1 79 ? -6.193 -3.629 8.893 1.00 92.94 79 VAL A C 1
ATOM 618 O O . VAL A 1 79 ? -6.972 -3.235 9.756 1.00 92.94 79 VAL A O 1
ATOM 621 N N . THR A 1 80 ? -6.087 -4.910 8.565 1.00 89.62 80 THR A N 1
ATOM 622 C CA . THR A 1 80 ? -6.755 -6.028 9.248 1.00 89.62 80 THR A CA 1
ATOM 623 C C . THR A 1 80 ? -5.706 -6.950 9.864 1.00 89.62 80 THR A C 1
ATOM 625 O O . THR A 1 80 ? -4.515 -6.778 9.615 1.00 89.62 80 THR A O 1
ATOM 628 N N . GLU A 1 81 ? -6.107 -7.896 10.719 1.00 85.56 81 GLU A N 1
ATOM 629 C CA . GLU A 1 81 ? -5.179 -8.763 11.464 1.00 85.56 81 GLU A CA 1
ATOM 630 C C . GLU A 1 81 ? -4.113 -9.421 10.561 1.00 85.56 81 GLU A C 1
ATOM 632 O O . GLU A 1 81 ? -4.359 -10.423 9.900 1.00 85.56 81 GLU A O 1
ATOM 637 N N . GLY A 1 82 ? -2.908 -8.839 10.532 1.00 86.38 82 GLY A N 1
ATOM 638 C CA . GLY A 1 82 ? -1.762 -9.340 9.767 1.00 86.38 82 GLY A CA 1
ATOM 639 C C . GLY A 1 82 ? -1.692 -8.936 8.287 1.00 86.38 82 GLY A C 1
ATOM 640 O O . GLY A 1 82 ? -0.681 -9.231 7.650 1.00 86.38 82 GLY A O 1
ATOM 641 N N . GLU A 1 83 ? -2.680 -8.221 7.748 1.00 90.94 83 GLU A N 1
ATOM 642 C CA . GLU A 1 83 ? -2.745 -7.831 6.333 1.00 90.94 83 GLU A CA 1
ATOM 643 C C . GLU A 1 83 ? -3.136 -6.357 6.174 1.00 90.94 83 GLU A C 1
ATOM 645 O O . GLU A 1 83 ? -3.959 -5.821 6.914 1.00 90.94 83 GLU A O 1
ATOM 650 N N . ALA A 1 84 ? -2.555 -5.682 5.186 1.00 92.31 84 ALA A N 1
ATOM 651 C CA . ALA A 1 84 ? -2.948 -4.334 4.808 1.00 92.31 84 ALA A CA 1
ATOM 652 C C . ALA A 1 84 ? -3.374 -4.277 3.343 1.00 92.31 84 ALA A C 1
ATOM 654 O O . ALA A 1 84 ? -2.732 -4.853 2.470 1.00 92.31 84 ALA A O 1
ATOM 655 N N . THR A 1 85 ? -4.443 -3.527 3.080 1.00 93.44 85 THR A N 1
ATOM 656 C CA . THR A 1 85 ? -4.895 -3.177 1.731 1.00 93.44 85 THR A CA 1
ATOM 657 C C . THR A 1 85 ? -4.454 -1.758 1.415 1.00 93.44 85 THR A C 1
ATOM 659 O O . THR A 1 85 ? -4.753 -0.827 2.167 1.00 93.44 85 THR A O 1
ATOM 662 N N . ALA A 1 86 ? -3.786 -1.567 0.285 1.00 92.81 86 ALA A N 1
ATOM 663 C CA . ALA A 1 86 ? -3.338 -0.268 -0.189 1.00 92.81 86 ALA A CA 1
ATOM 664 C C . ALA A 1 86 ? -3.908 0.067 -1.567 1.00 92.81 86 ALA A C 1
ATOM 666 O O . ALA A 1 86 ? -4.086 -0.801 -2.415 1.00 92.81 86 ALA A O 1
ATOM 667 N N . LEU A 1 87 ? -4.165 1.355 -1.779 1.00 93.69 87 LEU A N 1
ATOM 668 C CA . LEU A 1 87 ? -4.517 1.960 -3.056 1.00 93.69 87 LEU A CA 1
ATOM 669 C C . LEU A 1 87 ? -3.256 2.498 -3.721 1.00 93.69 87 LEU A C 1
ATOM 671 O O . LEU A 1 87 ? -2.530 3.289 -3.116 1.00 93.69 87 LEU A O 1
ATOM 675 N N . VAL A 1 88 ? -3.030 2.126 -4.974 1.00 91.31 88 VAL A N 1
ATOM 676 C CA . VAL A 1 88 ? -1.981 2.699 -5.813 1.00 91.31 88 VAL A CA 1
ATOM 677 C C . VAL A 1 88 ? -2.386 4.120 -6.192 1.00 91.31 88 VAL A C 1
ATOM 679 O O . VAL A 1 88 ? -3.421 4.348 -6.807 1.00 91.31 88 VAL A O 1
ATOM 682 N N . THR A 1 89 ? -1.565 5.093 -5.811 1.00 91.31 89 THR A N 1
ATOM 683 C CA . THR A 1 89 ? -1.785 6.523 -6.084 1.00 91.31 89 THR A CA 1
ATOM 684 C C . THR A 1 89 ? -0.899 7.052 -7.208 1.00 91.31 89 THR A C 1
ATOM 686 O O . THR A 1 89 ? -1.104 8.162 -7.689 1.00 91.31 89 THR A O 1
ATOM 689 N N . GLY A 1 90 ? 0.082 6.266 -7.647 1.00 86.56 90 GLY A N 1
ATOM 690 C CA . GLY A 1 90 ? 0.889 6.545 -8.827 1.00 86.56 90 GLY A CA 1
ATOM 691 C C . GLY A 1 90 ? 1.664 5.301 -9.227 1.00 86.56 90 GLY A C 1
ATOM 692 O O . GLY A 1 90 ? 2.245 4.644 -8.367 1.00 86.56 90 GLY A O 1
ATOM 693 N N . LYS A 1 91 ? 1.662 4.967 -10.516 1.00 84.81 91 LYS A N 1
ATOM 694 C CA . LYS A 1 91 ? 2.308 3.764 -11.044 1.00 84.81 91 LYS A CA 1
ATOM 695 C C . LYS A 1 91 ? 3.404 4.165 -12.023 1.00 84.81 91 LYS A C 1
ATOM 697 O O . LYS A 1 91 ? 3.122 4.852 -12.998 1.00 84.81 91 LYS A O 1
ATOM 702 N N . THR A 1 92 ? 4.629 3.733 -11.753 1.00 84.25 92 THR A N 1
ATOM 703 C CA . THR A 1 92 ? 5.770 3.893 -12.666 1.00 84.25 92 THR A CA 1
ATOM 704 C C . THR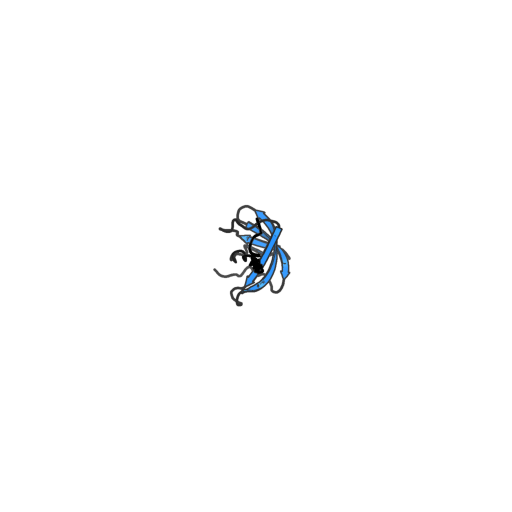 A 1 92 ? 6.017 2.597 -13.436 1.00 84.25 92 THR A C 1
ATOM 706 O O . THR A 1 92 ? 6.386 2.633 -14.604 1.00 84.25 92 THR A O 1
ATOM 709 N N . MET A 1 93 ? 5.777 1.447 -12.796 1.00 80.44 93 MET A N 1
ATOM 710 C CA . MET A 1 93 ? 5.906 0.110 -13.378 1.00 80.44 93 MET A CA 1
ATOM 711 C C . MET A 1 93 ? 4.764 -0.795 -12.910 1.00 80.44 93 MET A C 1
ATOM 713 O O . MET A 1 93 ? 4.047 -0.476 -11.962 1.00 80.44 93 MET A O 1
ATOM 717 N N . GLU A 1 94 ? 4.568 -1.923 -13.585 1.00 78.44 94 GLU A N 1
ATOM 718 C CA . GLU A 1 94 ? 3.541 -2.889 -13.205 1.00 78.44 94 GLU A CA 1
ATOM 719 C C . GLU A 1 94 ? 3.829 -3.521 -11.833 1.00 78.44 94 GLU A C 1
ATOM 721 O O . GLU A 1 94 ? 4.955 -3.921 -11.539 1.00 78.44 94 GLU A O 1
ATOM 726 N N . LEU A 1 95 ? 2.798 -3.591 -10.985 1.00 72.62 95 LEU A N 1
ATOM 727 C CA . LEU A 1 95 ? 2.850 -4.292 -9.705 1.00 72.62 95 LEU A CA 1
ATOM 728 C C . LEU A 1 95 ? 2.651 -5.781 -9.971 1.00 72.62 95 LEU A C 1
ATOM 730 O O . LEU A 1 95 ? 1.558 -6.206 -10.336 1.00 72.62 95 LEU A O 1
ATOM 734 N N . SER A 1 96 ? 3.703 -6.565 -9.768 1.00 68.50 96 SER A N 1
ATOM 735 C CA . SER A 1 96 ? 3.649 -8.019 -9.891 1.00 68.50 96 SER A CA 1
ATOM 736 C C . SER A 1 96 ? 3.625 -8.685 -8.515 1.00 68.50 96 SER A C 1
ATOM 738 O O . SER A 1 96 ? 4.228 -8.194 -7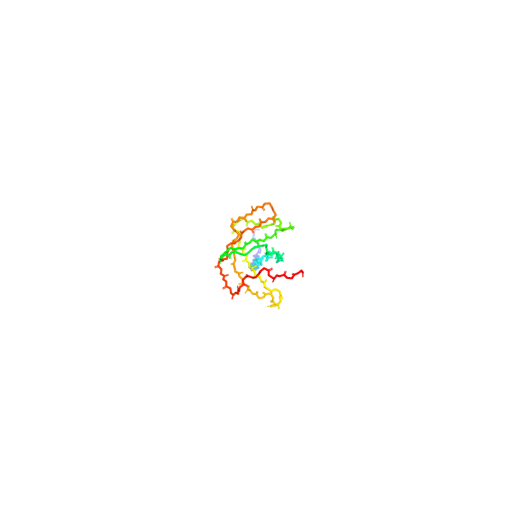.560 1.00 68.50 96 SER A O 1
ATOM 740 N N . ARG A 1 97 ? 2.939 -9.832 -8.429 1.00 68.31 97 ARG A N 1
ATOM 741 C CA . ARG A 1 97 ? 3.012 -10.753 -7.277 1.00 68.31 97 ARG A CA 1
ATOM 742 C C . ARG A 1 97 ? 4.309 -11.558 -7.263 1.00 68.31 97 ARG A C 1
ATOM 744 O O . ARG A 1 97 ? 4.647 -12.162 -6.251 1.00 68.31 97 ARG A O 1
ATOM 751 N N . GLU A 1 98 ? 5.029 -11.584 -8.379 1.00 60.88 98 GLU A N 1
ATOM 752 C CA . GLU A 1 98 ? 6.322 -12.241 -8.476 1.00 60.88 98 GLU A CA 1
ATOM 753 C C . GLU A 1 98 ? 7.369 -11.386 -7.756 1.00 60.88 98 GLU A C 1
ATOM 755 O O . GLU A 1 98 ? 8.031 -10.539 -8.358 1.00 60.88 98 GLU A O 1
ATOM 760 N N . HIS A 1 99 ? 7.516 -11.582 -6.444 1.00 48.66 99 HIS A N 1
ATOM 761 C CA . HIS A 1 99 ? 8.689 -11.092 -5.733 1.00 48.66 99 HIS A CA 1
ATOM 762 C C . HIS A 1 99 ? 9.325 -12.134 -4.817 1.00 48.66 99 HIS A C 1
ATOM 764 O O . HIS A 1 99 ? 8.654 -12.910 -4.138 1.00 48.66 99 HIS A O 1
ATOM 770 N N . VAL A 1 100 ? 10.657 -12.132 -4.896 1.00 44.81 100 VAL A N 1
ATOM 771 C CA . VAL A 1 100 ? 11.624 -13.108 -4.384 1.00 44.81 100 VAL A CA 1
ATOM 772 C C . VAL A 1 100 ? 11.806 -12.973 -2.879 1.00 44.81 100 VAL A C 1
ATOM 774 O O . VAL A 1 100 ? 11.771 -11.860 -2.352 1.00 44.81 100 VAL A O 1
ATOM 777 N N . ALA A 1 101 ? 12.009 -14.135 -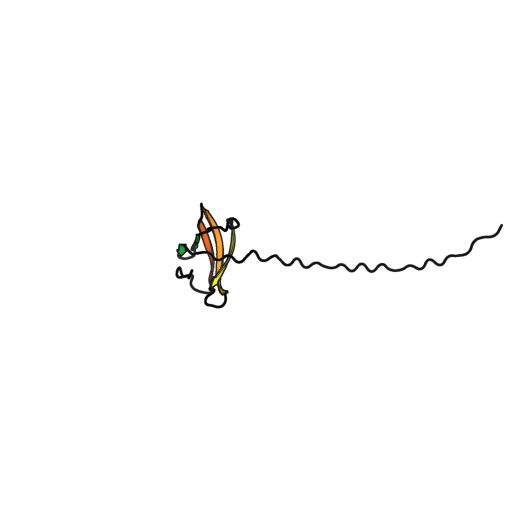2.255 1.00 33.78 101 ALA A N 1
ATOM 778 C CA . ALA A 1 101 ? 12.464 -14.338 -0.883 1.00 33.78 101 ALA A CA 1
ATOM 779 C C . ALA A 1 101 ? 13.733 -13.546 -0.520 1.00 33.78 101 ALA A C 1
ATOM 781 O O . ALA A 1 101 ? 14.589 -13.338 -1.410 1.00 33.78 101 ALA A O 1
#

Sequence (101 aa):
MSWPPRFLATVVPLLVVMMTVASEAQQPPAARFQVAGVGDSTFTFLLGKMRWVREGQRGLAVDPRRNDGLVARFRVLRVTEGEATALVTGKTMELSREHVA

Radius of gyration: 28.07 Å; chains: 1; bounding box: 45×80×62 Å

pLDDT: mean 73.87, std 16.46, range [33.78, 94.69]